Protein AF-A0A7Y2E0D4-F1 (afdb_monomer_lite)

Foldseek 3Di:
DVVVVVVVVVVVVVVVVVVVVVVPDDPPPPDPDPDDDPPDDDPPVCVVVVVVVVVVVVVVVPPDDPPDDVVVVVVVVVVVVVVVVVVVVVVVPPQPFDAPPNNPDTGGDDDDDDPPPPDDWPDWDADPVVRDIDTD

Sequence (136 aa):
MNTLKLGLAFTCLSVFVAILALNLRDNTNDSPLPSDTILRQKDVANEENARADKYAYFEKMHNAAPDVDWRAIDHQTRNKKYFEKLARQNLRSSSAVDSFANGYLIGSWKEKGSRNQSGRIVYADIDTVTNELYCA

Radius of gyration: 33.44 Å; chains: 1; bounding box: 53×51×104 Å

Secondary structure (DSSP, 8-state):
-HHHHHHHHHHHHHHHHHHHHHHT------PPPPPP-------GGGHHHHHHHHHHHHHHH----TT--HHHHHHHHHHHHHHHHHHHHHHH----EEEEGGGTEEEE----S-SS--S----EEEETTTTEEEE-

Structure (mmCIF, N/CA/C/O backbone):
data_AF-A0A7Y2E0D4-F1
#
_entry.id   AF-A0A7Y2E0D4-F1
#
loop_
_atom_site.group_PDB
_atom_site.id
_atom_site.type_symbol
_atom_site.label_atom_id
_atom_site.label_alt_id
_atom_site.label_comp_id
_atom_site.label_asym_id
_atom_site.label_entity_id
_atom_site.label_seq_id
_atom_site.pdbx_PDB_ins_code
_atom_site.Cartn_x
_atom_site.Cartn_y
_atom_site.Cartn_z
_atom_s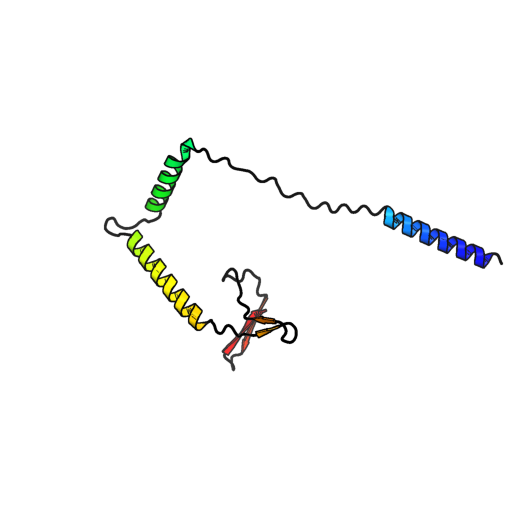ite.occupancy
_atom_site.B_iso_or_equiv
_atom_site.auth_seq_id
_atom_site.auth_comp_id
_atom_site.auth_asym_id
_atom_site.auth_atom_id
_atom_site.pdbx_PDB_model_num
ATOM 1 N N . MET A 1 1 ? -4.888 24.127 75.824 1.00 59.41 1 MET A N 1
ATOM 2 C CA . MET A 1 1 ? -4.890 25.031 74.647 1.00 59.41 1 MET A CA 1
ATOM 3 C C . MET A 1 1 ? -3.609 24.966 73.793 1.00 59.41 1 MET A C 1
ATOM 5 O O . MET A 1 1 ? -3.592 25.555 72.720 1.00 59.41 1 MET A O 1
ATOM 9 N N . ASN A 1 2 ? -2.565 24.227 74.207 1.00 66.94 2 ASN A N 1
ATOM 10 C CA . ASN A 1 2 ? -1.270 24.191 73.501 1.00 66.94 2 ASN A CA 1
ATOM 11 C C . ASN A 1 2 ? -1.143 23.039 72.488 1.00 66.94 2 ASN A C 1
ATOM 13 O O . ASN A 1 2 ? -0.466 23.190 71.478 1.00 66.94 2 ASN A O 1
ATOM 17 N N . THR A 1 3 ? -1.845 21.924 72.701 1.00 71.19 3 THR A N 1
ATOM 18 C CA . THR A 1 3 ? -1.813 20.745 71.815 1.00 71.19 3 THR A CA 1
ATOM 19 C C . THR A 1 3 ? -2.482 20.999 70.461 1.00 71.19 3 THR A C 1
ATOM 21 O O . THR A 1 3 ? -1.965 20.572 69.435 1.00 71.19 3 THR A O 1
ATOM 24 N N . LEU A 1 4 ? -3.577 21.770 70.436 1.00 73.81 4 LEU A N 1
ATOM 25 C CA . LEU A 1 4 ? -4.277 22.150 69.201 1.00 73.81 4 LEU A CA 1
ATOM 26 C C . LEU A 1 4 ? -3.435 23.099 68.328 1.00 73.81 4 LEU A C 1
ATOM 28 O O . LEU A 1 4 ? -3.357 22.921 67.117 1.00 73.81 4 LEU A O 1
ATOM 32 N N . LYS A 1 5 ? -2.758 24.078 68.947 1.00 74.69 5 LYS A N 1
ATOM 33 C CA . LYS A 1 5 ? -1.858 25.012 68.247 1.00 74.69 5 LYS A CA 1
ATOM 34 C C . LYS A 1 5 ? -0.625 24.303 67.686 1.00 74.69 5 LYS A C 1
ATOM 36 O O . LYS A 1 5 ? -0.185 24.627 66.590 1.00 74.69 5 LYS A O 1
ATOM 41 N N . LEU A 1 6 ? -0.104 23.318 68.419 1.00 77.94 6 LEU A N 1
ATOM 42 C CA . LEU A 1 6 ? 1.028 22.510 67.980 1.00 77.94 6 LEU A CA 1
ATOM 43 C C . LEU A 1 6 ? 0.651 21.619 66.786 1.00 77.94 6 LEU A C 1
ATOM 45 O O . LEU A 1 6 ? 1.380 21.588 65.801 1.00 77.94 6 LEU A O 1
ATOM 49 N N . GLY A 1 7 ? -0.520 20.973 66.826 1.00 79.06 7 GLY A N 1
ATOM 50 C CA . GLY A 1 7 ? -1.035 20.192 65.696 1.00 79.06 7 GLY A CA 1
ATOM 51 C C . GLY A 1 7 ? -1.244 21.032 64.432 1.00 79.06 7 GLY A C 1
ATOM 52 O O . GLY A 1 7 ? -0.865 20.608 63.345 1.00 79.06 7 GLY A O 1
ATOM 53 N N . LEU A 1 8 ? -1.765 22.254 64.580 1.00 83.94 8 LEU A N 1
ATOM 54 C CA . LEU A 1 8 ? -1.987 23.183 63.466 1.00 83.94 8 LEU A CA 1
ATOM 55 C C . LEU A 1 8 ? -0.669 23.712 62.866 1.00 83.94 8 LEU A C 1
ATOM 57 O O . LEU A 1 8 ? -0.570 23.919 61.661 1.00 83.94 8 LEU A O 1
ATOM 61 N N . ALA 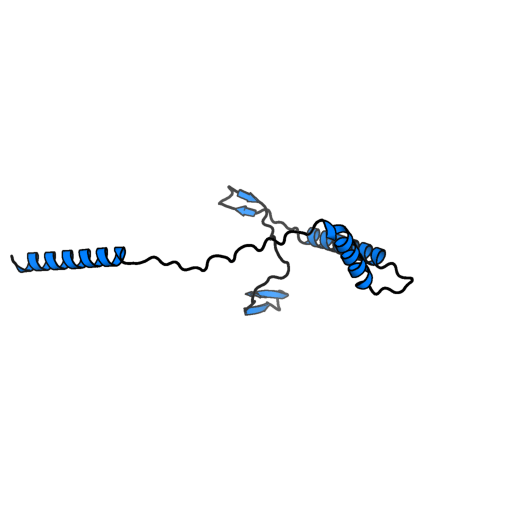A 1 9 ? 0.381 23.865 63.677 1.00 86.19 9 ALA A N 1
ATOM 62 C CA . ALA A 1 9 ? 1.713 24.202 63.177 1.00 86.19 9 ALA A CA 1
ATOM 63 C C . ALA A 1 9 ? 2.334 23.056 62.354 1.00 86.19 9 ALA A C 1
ATOM 65 O O . ALA A 1 9 ? 2.929 23.307 61.305 1.00 86.19 9 ALA A O 1
ATOM 66 N N . PHE A 1 10 ? 2.156 21.799 62.783 1.00 87.19 10 PHE A N 1
ATOM 67 C CA . PHE A 1 10 ? 2.637 20.630 62.038 1.00 87.19 10 PHE A CA 1
ATOM 68 C C . PHE A 1 10 ? 1.925 20.454 60.694 1.00 87.19 10 PHE A C 1
ATOM 70 O O . PHE A 1 10 ? 2.583 20.154 59.695 1.00 87.19 10 PHE A O 1
ATOM 77 N N . THR A 1 11 ? 0.609 20.690 60.630 1.00 86.94 11 THR A N 1
ATOM 78 C CA . THR A 1 11 ? -0.120 20.627 59.356 1.00 86.94 11 THR A CA 1
ATOM 79 C C . THR A 1 11 ? 0.356 21.716 58.396 1.00 86.94 11 THR A C 1
ATOM 81 O O . THR A 1 11 ? 0.671 21.401 57.249 1.00 86.94 11 THR A O 1
ATOM 84 N N . CYS A 1 12 ? 0.532 22.958 58.861 1.00 90.25 12 CYS A N 1
ATOM 85 C CA . CYS A 1 12 ? 1.076 24.041 58.036 1.00 90.25 12 CYS A CA 1
ATOM 86 C C . CYS A 1 12 ? 2.489 23.740 57.512 1.00 90.25 12 CYS A C 1
ATOM 88 O O . CYS A 1 12 ? 2.763 23.973 56.335 1.00 90.25 12 CYS A O 1
ATOM 90 N N . LEU A 1 13 ? 3.369 23.178 58.348 1.00 91.62 13 LEU A N 1
ATOM 91 C CA . LEU A 1 13 ? 4.720 22.799 57.931 1.00 91.62 13 LEU A CA 1
ATOM 92 C C . LEU A 1 13 ? 4.694 21.690 56.869 1.00 91.62 13 LEU A C 1
ATOM 94 O O . LEU A 1 13 ? 5.407 21.780 55.874 1.00 91.62 13 LEU A O 1
ATOM 98 N N . SER A 1 14 ? 3.837 20.677 57.038 1.00 88.56 14 SER A N 1
ATOM 99 C CA . SER A 1 14 ? 3.708 19.582 56.067 1.00 88.56 14 SER A CA 1
ATOM 100 C C . SER A 1 14 ? 3.203 20.060 54.700 1.00 88.56 14 SER A C 1
ATOM 102 O O . SER A 1 14 ? 3.727 19.644 53.668 1.00 88.56 14 SER A O 1
ATOM 104 N N . VAL A 1 15 ? 2.247 20.995 54.687 1.00 93.00 15 VAL A N 1
ATOM 105 C CA . VAL A 1 15 ? 1.719 21.602 53.458 1.00 93.00 15 VAL A CA 1
ATOM 106 C C . VAL A 1 15 ? 2.785 22.463 52.788 1.00 93.00 15 VAL A C 1
ATOM 108 O O . VAL A 1 15 ? 2.964 22.379 51.576 1.00 93.00 15 VAL A O 1
ATOM 111 N N . PHE A 1 16 ? 3.542 23.242 53.564 1.00 93.25 16 PHE A N 1
ATOM 112 C CA . PHE A 1 16 ? 4.632 24.058 53.033 1.00 93.25 16 PHE A CA 1
ATOM 113 C C . PHE A 1 16 ? 5.722 23.202 52.373 1.00 93.25 16 PHE A C 1
ATOM 115 O O . PHE A 1 16 ? 6.141 23.497 51.256 1.00 93.25 16 PHE A O 1
ATOM 122 N N . VAL A 1 17 ? 6.125 22.099 53.013 1.00 92.69 17 VAL A N 1
ATOM 123 C CA . VAL A 1 17 ? 7.097 21.146 52.449 1.00 92.69 17 VAL A CA 1
ATOM 124 C C . VAL A 1 17 ? 6.558 20.487 51.176 1.00 92.69 17 VAL A C 1
ATOM 126 O O . VAL A 1 17 ? 7.295 20.372 50.198 1.00 92.69 17 VAL A O 1
ATOM 129 N N . ALA A 1 18 ? 5.277 20.105 51.147 1.00 88.50 18 ALA A N 1
ATOM 130 C CA . ALA A 1 18 ? 4.653 19.531 49.956 1.00 88.50 18 ALA A CA 1
ATOM 131 C C . ALA A 1 18 ? 4.633 20.524 48.781 1.00 88.50 18 ALA A C 1
ATOM 133 O O . ALA A 1 18 ? 4.975 20.156 47.661 1.00 88.50 18 ALA A O 1
ATOM 134 N N . ILE A 1 19 ? 4.304 21.795 49.034 1.00 89.38 19 ILE A N 1
ATOM 135 C CA . ILE A 1 19 ? 4.349 22.852 48.015 1.00 89.38 19 ILE A CA 1
ATOM 136 C C . ILE A 1 19 ? 5.783 23.046 47.515 1.00 89.38 19 ILE A C 1
ATOM 138 O O . ILE A 1 19 ? 5.998 23.125 46.307 1.00 89.38 19 ILE A O 1
ATOM 142 N N . LEU A 1 20 ? 6.775 23.073 48.409 1.00 88.94 20 LEU A N 1
ATOM 143 C CA . LEU A 1 20 ? 8.180 23.203 48.020 1.00 88.94 20 LEU A CA 1
ATOM 144 C C . LEU A 1 20 ? 8.621 22.038 47.118 1.00 88.94 20 LEU A C 1
ATOM 146 O O . LEU A 1 20 ? 9.231 22.261 46.077 1.00 88.94 20 LEU A O 1
ATOM 150 N N . ALA A 1 21 ? 8.248 20.806 47.474 1.00 85.19 21 ALA A N 1
ATOM 151 C CA . ALA A 1 21 ? 8.567 19.605 46.705 1.00 85.19 21 ALA A CA 1
ATOM 152 C C . ALA A 1 21 ? 7.906 19.591 45.316 1.00 85.19 21 ALA A C 1
ATOM 154 O O . ALA A 1 21 ? 8.512 19.127 44.353 1.00 85.19 21 ALA A O 1
ATOM 155 N N . LEU A 1 22 ? 6.686 20.125 45.192 1.00 81.69 22 LEU A N 1
ATOM 156 C CA . LEU A 1 22 ? 6.006 20.259 43.901 1.00 81.69 22 LEU A CA 1
ATOM 157 C C . LEU A 1 22 ? 6.670 21.308 42.997 1.00 81.69 22 LEU A C 1
ATOM 159 O O . LEU A 1 22 ? 6.711 21.109 41.788 1.00 81.69 22 LEU A O 1
ATOM 163 N N . ASN A 1 23 ? 7.212 22.389 43.569 1.00 81.38 23 ASN A N 1
ATOM 164 C CA . ASN A 1 23 ? 7.915 23.434 42.812 1.00 81.38 23 ASN A CA 1
ATOM 165 C C . ASN A 1 23 ? 9.350 23.037 42.427 1.00 81.38 23 ASN A C 1
ATOM 167 O O . ASN A 1 23 ? 9.866 23.527 41.430 1.00 81.38 23 ASN A O 1
ATOM 171 N N . LEU A 1 24 ? 9.987 22.150 43.197 1.00 78.62 24 LEU A N 1
ATOM 172 C CA . LEU A 1 24 ? 11.328 21.617 42.916 1.00 78.62 24 LEU A CA 1
ATOM 173 C C . LEU A 1 24 ? 11.318 20.431 41.939 1.00 78.62 24 LEU A C 1
ATOM 175 O O . LEU A 1 24 ? 12.371 19.873 41.634 1.00 78.62 24 LEU A O 1
ATOM 179 N N . ARG A 1 25 ? 10.141 20.003 41.468 1.00 76.00 25 ARG A N 1
ATOM 180 C CA . ARG A 1 25 ? 10.029 18.916 40.500 1.00 76.00 25 ARG A CA 1
ATOM 181 C C . ARG A 1 25 ? 10.401 19.428 39.112 1.00 76.00 25 ARG A C 1
ATOM 183 O O . ARG A 1 25 ? 9.547 19.918 38.377 1.00 76.00 25 ARG A O 1
ATOM 190 N N . ASP A 1 26 ? 11.672 19.274 38.761 1.00 69.62 26 ASP A N 1
ATOM 191 C CA . ASP A 1 26 ? 12.148 19.513 37.402 1.00 69.62 26 ASP A CA 1
ATOM 192 C C . ASP A 1 26 ? 11.404 18.602 36.412 1.00 69.62 26 ASP A C 1
ATOM 194 O O . ASP A 1 26 ? 11.360 17.377 36.551 1.00 69.62 26 ASP A O 1
ATOM 198 N N . ASN A 1 27 ? 10.780 19.223 35.411 1.00 63.78 27 ASN A N 1
ATOM 199 C CA . ASN A 1 27 ? 10.133 18.560 34.279 1.00 63.78 27 ASN A CA 1
ATOM 200 C C . ASN A 1 27 ? 11.152 18.426 33.139 1.00 63.78 27 ASN A C 1
ATOM 202 O O . ASN A 1 27 ? 10.992 19.022 32.073 1.00 63.78 27 ASN A O 1
ATOM 206 N N . THR A 1 28 ? 12.221 17.660 33.345 1.00 61.19 28 THR A N 1
ATOM 207 C CA . THR A 1 28 ? 13.138 17.322 32.250 1.00 61.19 28 THR A CA 1
ATOM 208 C C . THR A 1 28 ? 12.521 16.204 31.411 1.00 61.19 28 THR A C 1
ATOM 210 O O . THR A 1 28 ? 12.841 15.023 31.536 1.00 61.19 28 THR A O 1
ATOM 213 N N . ASN A 1 29 ? 11.578 16.571 30.538 1.00 64.75 29 ASN A N 1
ATOM 214 C CA . ASN A 1 29 ? 11.213 15.735 29.394 1.00 64.75 29 ASN A CA 1
ATOM 215 C C . ASN A 1 29 ? 12.373 15.772 28.384 1.00 64.75 29 ASN A C 1
ATOM 217 O O . ASN A 1 29 ? 12.272 16.400 27.332 1.00 64.75 29 ASN A O 1
ATOM 221 N N . ASP A 1 30 ? 13.474 15.094 28.710 1.00 67.56 30 ASP A N 1
ATOM 222 C CA . ASP A 1 30 ? 14.641 14.922 27.837 1.00 67.56 30 ASP A CA 1
ATOM 223 C C . ASP A 1 30 ? 14.343 13.867 26.762 1.00 67.56 30 ASP A C 1
ATOM 225 O O . ASP A 1 30 ? 14.956 12.801 26.689 1.00 67.56 30 ASP A O 1
ATOM 229 N N . SER A 1 31 ? 13.350 14.143 25.916 1.00 73.75 31 SER A N 1
ATOM 230 C CA . SER A 1 31 ? 13.242 13.428 24.647 1.00 73.75 31 SER A CA 1
ATOM 231 C C . SER A 1 31 ? 14.345 13.948 23.723 1.00 73.75 31 SER A C 1
ATOM 233 O O . SER A 1 31 ? 14.467 15.166 23.571 1.00 73.75 31 SER A O 1
ATOM 235 N N . PRO A 1 32 ? 15.159 13.073 23.102 1.00 77.31 32 PRO A N 1
ATOM 236 C CA . PRO A 1 32 ? 16.193 13.523 22.185 1.00 77.31 32 PRO A CA 1
ATOM 237 C C . PRO A 1 32 ? 15.547 14.316 21.049 1.00 77.31 32 PRO A C 1
ATOM 239 O O . PRO A 1 32 ? 14.545 13.889 20.467 1.00 77.31 32 PRO A O 1
ATOM 242 N N . LEU A 1 33 ? 16.125 15.477 20.743 1.00 77.94 33 LEU A N 1
ATOM 243 C CA . LEU A 1 33 ? 15.709 16.262 19.589 1.00 77.94 33 LEU A CA 1
ATOM 244 C C . LEU A 1 33 ? 15.843 15.394 18.326 1.00 77.94 33 LEU A C 1
ATOM 246 O O . LEU A 1 33 ? 16.815 14.639 18.202 1.00 77.94 33 LEU A O 1
ATOM 250 N N . PRO A 1 34 ? 14.876 15.464 17.395 1.00 80.19 34 PRO A N 1
ATOM 251 C CA . PRO A 1 34 ? 15.011 14.783 16.118 1.00 80.19 34 PRO A CA 1
ATOM 252 C C . PRO A 1 34 ? 16.301 15.244 15.435 1.00 80.19 34 PRO A C 1
ATOM 254 O O . PRO A 1 34 ? 16.654 16.420 15.486 1.00 80.19 34 PRO A O 1
ATOM 257 N N . SER A 1 35 ? 17.009 14.301 14.813 1.00 83.19 35 SER A N 1
ATOM 258 C CA . SER A 1 35 ? 18.229 14.607 14.064 1.00 83.19 35 SER A CA 1
ATOM 259 C C . SER A 1 35 ? 17.932 15.604 12.942 1.00 83.19 35 SER A C 1
ATOM 261 O O . SER A 1 35 ? 16.878 15.519 12.303 1.00 83.19 35 SER A O 1
ATOM 263 N N . ASP A 1 36 ? 18.865 16.522 12.689 1.00 84.94 36 ASP A N 1
ATOM 264 C CA . ASP A 1 36 ? 18.714 17.521 11.635 1.00 84.94 36 ASP A CA 1
ATOM 265 C C . ASP A 1 36 ? 18.501 16.868 10.265 1.00 84.94 36 ASP A C 1
ATOM 267 O O . ASP A 1 36 ? 19.089 15.838 9.915 1.00 84.94 36 ASP A O 1
ATOM 271 N N . THR A 1 37 ? 17.643 17.491 9.456 1.00 81.25 37 THR A N 1
ATOM 272 C CA . THR A 1 37 ? 17.376 17.009 8.100 1.00 81.25 37 THR A CA 1
ATOM 273 C C . THR A 1 37 ? 18.584 17.286 7.213 1.00 81.25 37 THR A C 1
ATOM 275 O O . THR A 1 37 ? 18.883 18.433 6.885 1.00 81.25 37 THR A O 1
ATOM 278 N N . ILE A 1 38 ? 19.251 16.223 6.762 1.00 82.56 38 ILE A N 1
ATOM 279 C CA . ILE A 1 38 ? 20.322 16.322 5.769 1.00 82.56 38 ILE A CA 1
ATOM 280 C C . ILE A 1 38 ? 19.696 16.678 4.414 1.00 82.56 38 ILE A C 1
ATOM 282 O O . ILE A 1 38 ? 19.182 15.814 3.697 1.00 82.56 38 ILE A O 1
ATOM 286 N N . LEU A 1 39 ? 19.750 17.956 4.043 1.00 77.44 39 LEU A N 1
ATOM 287 C CA . LEU A 1 39 ? 19.396 18.411 2.702 1.00 77.44 39 LEU A CA 1
ATOM 288 C C . LEU A 1 39 ? 20.522 18.023 1.737 1.00 77.44 39 LEU A C 1
ATOM 290 O O . LEU A 1 39 ? 21.537 18.708 1.640 1.00 77.44 39 LEU A O 1
ATOM 294 N N . ARG A 1 40 ? 20.358 16.916 1.001 1.00 73.25 40 ARG A N 1
ATOM 295 C CA . ARG A 1 40 ? 21.226 16.651 -0.155 1.00 73.25 40 ARG A CA 1
ATOM 296 C C . ARG A 1 40 ? 20.904 17.667 -1.243 1.00 73.25 40 ARG A C 1
ATOM 298 O O . ARG A 1 40 ? 19.872 17.560 -1.907 1.00 73.25 40 ARG A O 1
ATOM 305 N N . GLN A 1 41 ? 21.790 18.635 -1.430 1.00 66.94 41 GLN A N 1
ATOM 306 C CA . GLN A 1 41 ? 21.727 19.541 -2.565 1.00 66.94 41 GLN A CA 1
ATOM 307 C C . GLN A 1 41 ? 21.978 18.718 -3.834 1.00 66.94 41 GLN A C 1
ATOM 309 O O . GLN A 1 41 ? 22.982 18.018 -3.944 1.00 66.94 41 GLN A O 1
ATOM 314 N N . LYS A 1 42 ? 21.004 18.697 -4.748 1.00 59.97 42 LYS A N 1
ATOM 315 C CA . LYS A 1 42 ? 21.155 18.007 -6.031 1.00 59.97 42 LYS A CA 1
ATOM 316 C C . LYS A 1 42 ? 22.133 18.798 -6.893 1.00 59.97 42 LYS A C 1
ATOM 318 O O . LYS A 1 42 ? 21.848 19.945 -7.231 1.00 59.97 42 LYS A O 1
ATOM 323 N N . ASP A 1 43 ? 23.242 18.173 -7.270 1.00 66.06 43 ASP A N 1
ATOM 324 C CA . ASP A 1 43 ? 24.179 18.727 -8.245 1.00 66.06 43 ASP A CA 1
ATOM 325 C C . ASP A 1 43 ? 23.505 18.797 -9.620 1.00 66.06 43 ASP A C 1
ATOM 327 O O . ASP A 1 43 ? 23.435 17.812 -10.356 1.00 66.06 43 ASP A O 1
ATOM 331 N N . VAL A 1 44 ? 22.985 19.978 -9.962 1.00 61.34 44 VAL A N 1
ATOM 332 C CA . VAL A 1 44 ? 22.194 20.221 -11.182 1.00 61.34 44 VAL A CA 1
ATOM 333 C C . VAL A 1 44 ? 22.995 19.898 -12.455 1.00 61.34 44 VAL A C 1
ATOM 335 O O . VAL A 1 44 ? 22.437 19.430 -13.442 1.00 61.34 44 VAL A O 1
ATOM 338 N N . ALA A 1 45 ? 24.323 20.062 -12.407 1.00 60.12 45 ALA A N 1
ATOM 339 C CA . ALA A 1 45 ? 25.242 19.745 -13.503 1.00 60.12 45 ALA A CA 1
ATOM 340 C C . ALA A 1 45 ? 25.346 18.237 -13.823 1.00 60.12 45 ALA A C 1
ATOM 342 O O . ALA A 1 45 ? 25.726 17.876 -14.931 1.00 60.12 45 ALA A O 1
ATOM 343 N N . ASN A 1 46 ? 24.988 17.358 -12.880 1.00 60.22 46 ASN A N 1
ATOM 344 C CA . ASN A 1 46 ? 25.023 15.900 -13.042 1.00 60.22 46 ASN A CA 1
ATOM 345 C C . ASN A 1 46 ? 23.627 15.283 -13.244 1.00 60.22 46 ASN A C 1
ATOM 347 O O . ASN A 1 46 ? 23.497 14.060 -13.283 1.00 60.22 46 ASN A O 1
ATOM 351 N N . GLU A 1 47 ? 22.567 16.089 -13.372 1.00 61.88 47 GLU A N 1
ATOM 352 C CA . GLU A 1 47 ? 21.198 15.571 -13.484 1.00 61.88 47 GLU A CA 1
ATOM 353 C C . GLU A 1 47 ? 20.939 14.778 -14.764 1.00 61.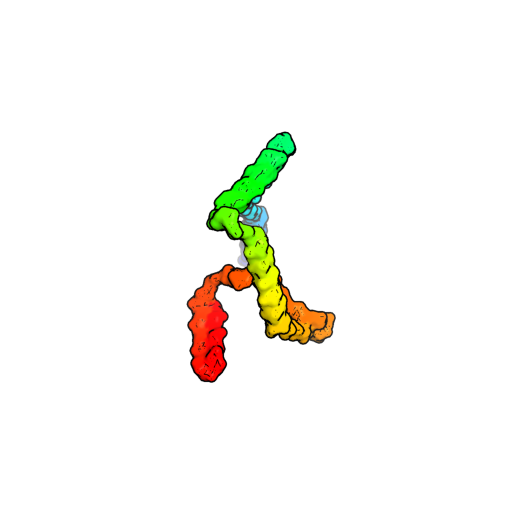88 47 GLU A C 1
ATOM 355 O O . GLU A 1 47 ? 20.210 13.784 -14.726 1.00 61.88 47 GLU A O 1
ATOM 360 N N . GLU A 1 48 ? 21.501 15.211 -15.891 1.00 63.62 48 GLU A N 1
ATOM 361 C CA . GLU A 1 48 ? 21.303 14.528 -17.170 1.00 63.62 48 GLU A CA 1
ATOM 362 C C . GLU A 1 48 ? 21.967 13.145 -17.154 1.00 63.62 48 GLU A C 1
ATOM 364 O O . GLU A 1 48 ? 21.308 12.143 -17.445 1.00 63.62 48 GLU A O 1
ATOM 369 N N . ASN A 1 49 ? 23.206 13.075 -16.657 1.00 71.94 49 ASN A N 1
ATOM 370 C CA . ASN A 1 49 ? 23.933 11.823 -16.440 1.00 71.94 49 ASN A CA 1
ATOM 371 C C . ASN A 1 49 ? 23.200 10.917 -15.439 1.00 71.94 49 ASN A C 1
ATOM 373 O O . ASN A 1 49 ? 22.962 9.748 -15.723 1.00 71.94 49 ASN A O 1
ATOM 377 N N . ALA A 1 50 ? 22.714 11.464 -14.320 1.00 75.44 50 ALA A N 1
ATOM 378 C CA . ALA A 1 50 ? 21.977 10.693 -13.318 1.00 75.44 50 ALA A CA 1
ATOM 379 C C . ALA A 1 50 ? 20.648 10.123 -13.849 1.00 75.44 50 ALA A C 1
ATOM 381 O O . ALA A 1 50 ? 20.228 9.033 -13.449 1.00 75.44 50 ALA A O 1
ATOM 382 N N . ARG A 1 51 ? 19.956 10.840 -14.746 1.00 78.44 51 ARG A N 1
ATOM 383 C CA . ARG A 1 51 ? 18.759 10.313 -15.421 1.00 78.44 51 ARG A CA 1
ATOM 384 C C . ARG A 1 51 ? 19.134 9.199 -16.387 1.00 78.44 51 ARG A C 1
ATOM 386 O O . ARG A 1 51 ? 18.491 8.152 -16.345 1.00 78.44 51 ARG A O 1
ATOM 393 N N . ALA A 1 52 ? 20.154 9.405 -17.217 1.00 84.44 52 ALA A N 1
ATOM 394 C CA . ALA A 1 52 ? 20.633 8.403 -18.163 1.00 84.44 52 ALA A CA 1
ATOM 395 C C . ALA A 1 52 ? 21.076 7.114 -17.449 1.00 84.44 52 ALA A C 1
ATOM 397 O O . ALA A 1 52 ? 20.622 6.031 -17.814 1.00 84.44 52 ALA A O 1
ATOM 398 N N . ASP A 1 53 ? 21.846 7.233 -16.366 1.00 85.25 53 ASP A N 1
ATOM 399 C CA . ASP A 1 53 ? 22.301 6.108 -15.544 1.00 85.25 53 ASP A CA 1
ATOM 400 C C . ASP A 1 53 ? 21.130 5.341 -14.929 1.00 85.25 53 ASP A C 1
ATOM 402 O O . ASP A 1 53 ? 21.103 4.108 -14.933 1.00 85.25 53 ASP A O 1
ATOM 406 N N . LYS A 1 54 ? 20.112 6.062 -14.446 1.00 84.25 54 LYS A N 1
ATOM 407 C CA . LYS A 1 54 ? 18.887 5.456 -13.917 1.00 84.25 54 LYS A CA 1
ATOM 408 C C . LYS A 1 54 ? 18.139 4.666 -14.993 1.00 84.25 54 LYS A C 1
ATOM 410 O O . LYS A 1 54 ? 17.692 3.553 -14.723 1.00 84.25 54 LYS A O 1
ATOM 415 N N . TYR A 1 55 ? 17.994 5.217 -16.198 1.00 85.25 55 TYR A N 1
ATOM 416 C CA . TYR A 1 55 ? 17.355 4.505 -17.307 1.00 85.25 55 TYR A CA 1
ATOM 417 C C . TYR A 1 55 ? 18.174 3.285 -17.737 1.00 85.25 55 TYR A C 1
ATOM 419 O O . TYR A 1 55 ? 17.612 2.202 -17.859 1.00 85.25 55 TYR A O 1
ATOM 427 N N . ALA A 1 56 ? 19.496 3.415 -17.865 1.00 86.44 56 ALA A N 1
ATOM 428 C CA . ALA A 1 56 ? 20.384 2.302 -18.194 1.00 86.44 56 ALA A CA 1
ATOM 429 C C . ALA A 1 56 ? 20.342 1.185 -17.137 1.00 86.44 56 ALA A C 1
ATOM 431 O O . ALA A 1 56 ? 20.372 0.002 -17.476 1.00 86.44 56 ALA A O 1
ATOM 432 N N . TYR A 1 57 ? 20.235 1.544 -15.856 1.00 86.75 57 TYR A N 1
ATOM 433 C CA . TYR A 1 57 ? 20.019 0.589 -14.774 1.00 86.75 57 TYR A CA 1
ATOM 434 C C . TYR A 1 57 ? 18.682 -0.145 -14.918 1.00 86.75 57 TYR A C 1
ATOM 436 O O . TYR A 1 57 ? 18.645 -1.368 -14.787 1.00 86.75 57 TYR A O 1
ATOM 444 N N . PHE A 1 58 ? 17.595 0.569 -15.232 1.00 84.19 58 PHE A N 1
ATOM 445 C CA . PHE A 1 58 ? 16.299 -0.068 -15.465 1.00 84.19 58 PHE A CA 1
ATOM 446 C C . PHE A 1 58 ? 16.319 -1.015 -16.662 1.00 84.19 58 PHE A C 1
ATOM 448 O O . PHE A 1 58 ? 15.766 -2.106 -16.549 1.00 84.19 58 PHE A O 1
ATOM 455 N N . GLU A 1 59 ? 16.998 -0.666 -17.756 1.00 85.88 59 GLU A N 1
ATOM 456 C CA . GLU A 1 59 ? 17.178 -1.594 -18.879 1.00 85.88 59 GLU A CA 1
ATOM 457 C C . GLU A 1 59 ? 17.926 -2.856 -18.456 1.00 85.88 59 GLU A C 1
ATOM 459 O O . GLU A 1 59 ? 17.475 -3.962 -18.734 1.00 85.88 59 GLU A O 1
ATOM 464 N N . LYS A 1 60 ? 19.031 -2.708 -17.716 1.00 84.12 60 LYS A N 1
ATOM 465 C CA . LYS A 1 60 ? 19.832 -3.847 -17.239 1.00 84.12 60 LYS A CA 1
ATOM 466 C C . LYS A 1 60 ? 19.107 -4.717 -16.214 1.00 84.12 60 LYS A C 1
ATOM 468 O O . LYS A 1 60 ? 19.388 -5.907 -16.128 1.00 84.12 60 LYS A O 1
ATOM 473 N N . MET A 1 61 ? 18.198 -4.151 -15.419 1.00 85.25 61 MET A N 1
ATOM 474 C CA . MET A 1 61 ? 17.381 -4.932 -14.483 1.00 85.25 61 MET A CA 1
ATOM 475 C C . MET A 1 61 ? 16.491 -5.945 -15.205 1.00 85.25 61 MET A C 1
ATOM 477 O O . MET A 1 61 ? 16.205 -7.012 -14.661 1.00 85.25 61 MET A O 1
ATOM 481 N N . HIS A 1 62 ? 16.033 -5.609 -16.409 1.00 81.38 62 HIS A N 1
ATOM 482 C CA . HIS A 1 62 ? 15.112 -6.433 -17.173 1.00 81.38 62 HIS A CA 1
ATOM 483 C C . HIS A 1 62 ? 15.925 -7.301 -18.137 1.00 81.38 62 HIS A C 1
ATOM 485 O O . HIS A 1 62 ? 16.095 -6.976 -19.307 1.00 81.38 62 HIS A O 1
ATOM 491 N N . ASN A 1 63 ? 16.440 -8.424 -17.624 1.00 74.81 63 ASN A N 1
ATOM 492 C CA . ASN A 1 63 ? 17.147 -9.448 -18.406 1.00 74.81 63 ASN A CA 1
ATOM 493 C C . ASN A 1 63 ? 16.174 -10.236 -19.302 1.00 74.81 63 ASN A C 1
ATOM 495 O O . ASN A 1 63 ? 15.915 -11.419 -19.078 1.00 74.81 63 ASN A O 1
ATOM 499 N N . ALA A 1 64 ? 15.588 -9.563 -20.286 1.00 83.44 64 ALA A N 1
ATOM 500 C CA . ALA A 1 64 ? 14.765 -10.184 -21.312 1.00 83.44 64 ALA A CA 1
ATOM 501 C C . ALA A 1 64 ? 15.636 -10.724 -22.454 1.00 83.44 64 ALA A C 1
ATOM 503 O O . ALA A 1 64 ? 16.740 -10.232 -22.697 1.00 83.44 64 ALA A O 1
ATOM 504 N N . ALA A 1 65 ? 15.147 -11.752 -23.150 1.00 87.62 65 ALA A N 1
ATOM 505 C CA . ALA A 1 65 ? 15.804 -12.236 -24.359 1.00 87.62 65 ALA A CA 1
ATOM 506 C C . ALA A 1 65 ? 15.818 -11.131 -25.445 1.00 87.62 65 ALA A C 1
ATOM 508 O O . ALA A 1 65 ? 14.959 -10.246 -25.411 1.00 87.62 65 ALA A O 1
ATOM 509 N N . PRO A 1 66 ? 16.769 -11.150 -26.402 1.00 82.50 66 PRO A N 1
ATOM 510 C CA . PRO A 1 66 ? 16.932 -10.084 -27.402 1.00 82.50 66 PRO A CA 1
ATOM 511 C C . PRO A 1 66 ? 15.688 -9.788 -28.256 1.00 82.50 66 PRO A C 1
ATOM 513 O O . PRO A 1 66 ? 15.566 -8.703 -28.815 1.00 82.50 66 PRO A O 1
ATOM 516 N N . ASP A 1 67 ? 14.778 -10.750 -28.364 1.00 90.69 67 ASP A N 1
ATOM 517 C CA . ASP A 1 67 ? 13.529 -10.712 -29.122 1.00 90.69 67 ASP A CA 1
ATOM 518 C C . ASP A 1 67 ? 12.290 -10.423 -28.254 1.00 90.69 67 ASP A C 1
ATOM 520 O O . ASP A 1 67 ? 11.166 -10.392 -28.757 1.00 90.69 67 ASP A O 1
ATOM 524 N N . VAL A 1 68 ? 12.473 -10.190 -26.951 1.00 88.12 68 VAL A N 1
ATOM 525 C CA . VAL A 1 68 ? 11.382 -10.009 -25.990 1.00 88.12 68 VAL A CA 1
ATOM 526 C C . VAL A 1 68 ? 11.278 -8.547 -25.556 1.00 88.12 68 VAL A C 1
ATOM 528 O O . VAL A 1 68 ? 12.121 -8.026 -24.826 1.00 88.12 68 VAL A O 1
ATOM 531 N N . ASP A 1 69 ? 10.176 -7.892 -25.932 1.00 90.88 69 ASP A N 1
ATOM 532 C CA . ASP A 1 69 ? 9.839 -6.557 -25.431 1.00 90.88 69 ASP A CA 1
ATOM 533 C C . ASP A 1 69 ? 9.273 -6.633 -24.003 1.00 90.88 69 ASP A C 1
ATOM 535 O O . ASP A 1 69 ? 8.068 -6.781 -23.762 1.00 90.88 69 ASP A O 1
ATOM 539 N N . TRP A 1 70 ? 10.169 -6.505 -23.026 1.00 90.25 70 TRP A N 1
ATOM 540 C CA . TRP A 1 70 ? 9.809 -6.515 -21.612 1.00 90.25 70 TRP A CA 1
ATOM 541 C C . TRP A 1 70 ? 8.868 -5.368 -21.223 1.00 90.25 70 TRP A C 1
ATOM 543 O O . TRP A 1 70 ? 8.072 -5.529 -20.295 1.00 90.25 70 TRP A O 1
ATOM 553 N N . ARG A 1 71 ? 8.910 -4.225 -21.924 1.00 91.88 71 ARG A N 1
ATOM 554 C CA . ARG A 1 71 ? 8.065 -3.065 -21.602 1.00 91.88 71 ARG A CA 1
ATOM 555 C C . ARG A 1 71 ? 6.614 -3.346 -21.951 1.00 91.88 71 ARG A C 1
ATOM 557 O O . ARG A 1 71 ? 5.727 -3.008 -21.166 1.00 91.88 71 ARG A O 1
ATOM 564 N N . ALA A 1 72 ? 6.373 -3.990 -23.093 1.00 93.56 72 ALA A N 1
ATOM 565 C CA . ALA A 1 72 ? 5.037 -4.424 -23.491 1.00 93.56 72 ALA A CA 1
ATOM 566 C C . ALA A 1 72 ? 4.449 -5.417 -22.476 1.00 93.56 72 ALA A C 1
ATOM 568 O O . ALA A 1 72 ? 3.307 -5.251 -22.034 1.00 93.56 72 ALA A O 1
ATOM 569 N N . ILE A 1 73 ? 5.252 -6.393 -22.036 1.00 91.88 73 ILE A N 1
ATOM 570 C CA . ILE A 1 73 ? 4.853 -7.389 -21.030 1.00 91.88 73 ILE A CA 1
ATOM 571 C C . ILE A 1 73 ? 4.549 -6.728 -19.679 1.00 91.88 73 ILE A C 1
ATOM 573 O O . ILE A 1 73 ? 3.525 -7.031 -19.057 1.00 91.88 73 ILE A O 1
ATOM 577 N N . ASP A 1 74 ? 5.403 -5.814 -19.215 1.00 91.94 74 ASP A N 1
ATOM 578 C CA . ASP A 1 74 ? 5.196 -5.099 -17.955 1.00 91.94 74 ASP A CA 1
ATOM 579 C C . ASP A 1 74 ? 3.932 -4.228 -18.003 1.00 91.94 74 ASP A C 1
ATOM 581 O O . ASP A 1 74 ? 3.099 -4.276 -17.093 1.00 91.94 74 ASP A O 1
ATOM 585 N N . HIS A 1 75 ? 3.727 -3.490 -19.097 1.00 94.38 75 HIS A N 1
ATOM 586 C CA . HIS A 1 75 ? 2.526 -2.687 -19.304 1.00 94.38 75 HIS A CA 1
ATOM 587 C C . HIS A 1 75 ? 1.255 -3.549 -19.287 1.00 94.38 75 HIS A C 1
ATOM 589 O O . HIS A 1 75 ? 0.303 -3.246 -18.559 1.00 94.38 75 HIS A O 1
ATOM 595 N N . GLN A 1 76 ? 1.251 -4.669 -20.016 1.00 96.25 76 GLN A N 1
ATOM 596 C CA . GLN A 1 76 ? 0.135 -5.614 -20.016 1.00 96.25 76 GLN A CA 1
ATOM 597 C C . GLN A 1 76 ? -0.120 -6.184 -18.613 1.00 96.25 76 GLN A C 1
ATOM 599 O O . GLN A 1 76 ? -1.268 -6.255 -18.164 1.00 96.25 76 GLN A O 1
ATOM 604 N N . THR A 1 77 ? 0.942 -6.543 -17.891 1.00 94.00 77 THR A N 1
ATOM 605 C CA . THR A 1 77 ? 0.862 -7.092 -16.533 1.00 94.00 77 THR A CA 1
ATOM 606 C C . THR A 1 77 ? 0.287 -6.076 -15.550 1.00 94.00 77 THR A C 1
ATOM 608 O O . THR A 1 77 ? -0.597 -6.416 -14.755 1.00 94.00 77 THR A O 1
ATOM 611 N N . ARG A 1 78 ? 0.746 -4.820 -15.602 1.00 92.00 78 ARG A N 1
ATOM 612 C CA . ARG A 1 78 ? 0.227 -3.732 -14.763 1.00 92.00 78 ARG A CA 1
ATOM 613 C C . ARG A 1 78 ? -1.248 -3.475 -15.034 1.00 92.00 78 ARG A C 1
ATOM 615 O O . ARG A 1 78 ? -2.022 -3.406 -14.078 1.00 92.00 78 ARG A O 1
ATOM 622 N N . ASN A 1 79 ? -1.651 -3.426 -16.302 1.00 94.94 79 ASN A N 1
ATOM 623 C CA . ASN A 1 79 ? -3.050 -3.228 -16.678 1.00 94.94 79 ASN A CA 1
ATOM 624 C C . ASN A 1 79 ? -3.931 -4.384 -16.198 1.00 94.94 79 ASN A C 1
ATOM 626 O O . ASN A 1 79 ? -4.953 -4.149 -15.555 1.00 94.94 79 ASN A O 1
ATOM 630 N N . LYS A 1 80 ? -3.502 -5.634 -16.402 1.00 95.38 80 LYS A N 1
ATOM 631 C CA . LYS A 1 80 ? -4.214 -6.812 -15.890 1.00 95.38 80 LYS A CA 1
ATOM 632 C C . LYS A 1 80 ? -4.405 -6.735 -14.371 1.00 95.38 80 LYS A C 1
ATOM 634 O O . LYS A 1 80 ? -5.532 -6.824 -13.887 1.00 95.38 80 LYS A O 1
ATOM 639 N N . LYS A 1 81 ? -3.331 -6.485 -13.613 1.00 91.94 81 LYS 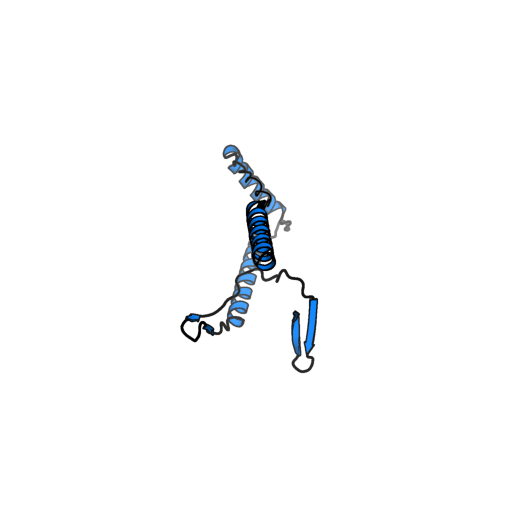A N 1
ATOM 640 C CA . LYS A 1 81 ? -3.392 -6.356 -12.144 1.00 91.94 81 LYS A CA 1
ATOM 641 C C . LYS A 1 81 ? -4.286 -5.199 -11.691 1.00 91.94 81 LYS A C 1
ATOM 643 O O . LYS A 1 81 ? -4.961 -5.318 -10.664 1.00 91.94 81 LYS A O 1
ATOM 648 N N . TYR A 1 82 ? -4.290 -4.089 -12.428 1.00 89.31 82 TYR A N 1
ATOM 649 C CA . TYR A 1 82 ? -5.165 -2.948 -12.171 1.00 89.31 82 TYR A CA 1
ATOM 650 C C . TYR A 1 82 ? -6.642 -3.332 -12.321 1.00 89.31 82 TYR A C 1
ATOM 652 O O . TYR A 1 82 ? -7.407 -3.151 -11.372 1.00 89.31 82 TYR A O 1
ATOM 660 N N . PHE A 1 83 ? -7.027 -3.944 -13.444 1.00 88.44 83 PHE A N 1
ATOM 661 C CA . PHE A 1 83 ? -8.409 -4.377 -13.675 1.00 88.44 83 PHE A CA 1
ATOM 662 C C . PHE A 1 83 ? -8.859 -5.457 -12.688 1.00 88.44 83 PHE A C 1
ATOM 664 O O . PHE A 1 83 ? -9.950 -5.364 -12.131 1.00 88.44 83 PHE A O 1
ATOM 671 N N . GLU A 1 84 ? -8.000 -6.424 -12.363 1.00 86.94 84 GLU A N 1
ATOM 672 C CA . GLU A 1 84 ? -8.289 -7.402 -11.310 1.00 86.94 84 GLU A CA 1
ATOM 673 C C . GLU A 1 84 ? -8.502 -6.737 -9.940 1.00 86.94 84 GLU A C 1
ATOM 675 O O . GLU A 1 84 ? -9.346 -7.157 -9.147 1.00 86.94 84 GLU A O 1
ATOM 680 N N . LYS A 1 85 ? -7.724 -5.694 -9.614 1.00 80.38 85 LYS A N 1
ATOM 681 C CA . LYS A 1 85 ? -7.895 -4.938 -8.367 1.00 80.38 85 LYS A CA 1
ATOM 682 C C . LYS A 1 85 ? -9.213 -4.168 -8.364 1.00 80.38 85 LYS A C 1
ATOM 684 O O . LYS A 1 85 ? -9.863 -4.182 -7.322 1.00 80.38 85 LYS A O 1
ATOM 689 N N . LEU A 1 86 ? -9.595 -3.540 -9.475 1.00 77.69 86 LEU A N 1
ATOM 690 C CA . LEU A 1 86 ? -10.886 -2.864 -9.619 1.00 77.69 86 LEU A CA 1
ATOM 691 C C . LEU A 1 86 ? -12.050 -3.842 -9.445 1.00 77.69 86 LEU A C 1
ATOM 693 O O . LEU A 1 86 ? -12.929 -3.596 -8.624 1.00 77.69 86 LEU A O 1
ATOM 697 N N . ALA A 1 87 ? -12.008 -4.990 -10.126 1.00 76.19 87 ALA A N 1
ATOM 698 C CA . ALA A 1 87 ? -13.031 -6.026 -10.004 1.00 76.19 87 ALA A CA 1
ATOM 699 C C . ALA A 1 87 ? -13.179 -6.509 -8.549 1.00 76.19 87 ALA A C 1
ATOM 701 O O . ALA A 1 87 ? -14.284 -6.564 -8.014 1.00 76.19 87 ALA A O 1
ATOM 702 N N . ARG A 1 88 ? -12.060 -6.759 -7.851 1.00 71.00 88 ARG A N 1
ATOM 703 C CA . ARG A 1 88 ? -12.068 -7.120 -6.420 1.00 71.00 88 ARG A CA 1
ATOM 704 C C . ARG A 1 88 ? -12.533 -5.989 -5.499 1.00 71.00 88 ARG A C 1
ATOM 706 O O . ARG A 1 88 ? -13.043 -6.271 -4.421 1.00 71.00 88 ARG A O 1
ATOM 713 N N . GLN A 1 89 ? -12.314 -4.725 -5.861 1.00 63.34 89 GLN A N 1
ATOM 714 C CA . GLN A 1 89 ? -12.797 -3.584 -5.079 1.00 63.34 89 GLN A CA 1
ATOM 715 C C . GLN A 1 89 ? -14.309 -3.418 -5.208 1.00 63.34 89 GLN A C 1
ATOM 717 O O . GLN A 1 89 ? -14.946 -3.201 -4.185 1.00 63.34 89 GLN A O 1
ATOM 722 N N . ASN A 1 90 ? -14.872 -3.608 -6.403 1.00 56.03 90 ASN A N 1
ATOM 723 C CA . ASN A 1 90 ? -16.322 -3.584 -6.618 1.00 56.03 90 ASN A CA 1
ATOM 724 C C . ASN A 1 90 ? -17.038 -4.740 -5.895 1.00 56.03 90 ASN A C 1
ATOM 726 O O . ASN A 1 90 ? -18.159 -4.576 -5.436 1.00 56.03 90 ASN A O 1
ATOM 730 N N . LEU A 1 91 ? -16.371 -5.889 -5.725 1.00 54.44 91 LEU A N 1
ATOM 731 C CA . LEU A 1 91 ? -16.887 -7.010 -4.925 1.00 54.44 91 LEU A CA 1
ATOM 732 C C . LEU A 1 91 ? -16.786 -6.780 -3.405 1.00 54.44 91 LEU A C 1
ATOM 734 O O . LEU A 1 91 ? -17.519 -7.396 -2.643 1.00 54.44 91 LEU A O 1
ATOM 738 N N . ARG A 1 92 ? -15.868 -5.915 -2.950 1.00 52.34 92 ARG A N 1
ATOM 739 C CA . ARG A 1 92 ? -15.658 -5.592 -1.524 1.00 52.34 92 ARG A CA 1
ATOM 740 C C . ARG A 1 92 ? -16.308 -4.280 -1.094 1.00 52.34 92 ARG A C 1
ATOM 742 O O . ARG A 1 92 ? -16.311 -3.975 0.094 1.00 52.34 92 ARG A O 1
ATOM 749 N N . SER A 1 93 ? -16.848 -3.496 -2.023 1.00 48.75 93 SER A N 1
ATOM 750 C CA . SER A 1 93 ? -17.575 -2.264 -1.727 1.00 48.75 93 SER A CA 1
ATOM 751 C C . SER A 1 93 ? -19.020 -2.560 -1.334 1.00 48.75 93 SER A C 1
ATOM 753 O O . SER A 1 93 ? -19.948 -1.992 -1.895 1.00 48.75 93 SER A O 1
ATOM 755 N N . SER A 1 94 ? -19.213 -3.405 -0.324 1.00 51.00 94 SER A N 1
ATOM 756 C CA . SER A 1 94 ? -20.307 -3.160 0.610 1.00 51.00 94 SER A CA 1
ATOM 757 C C . SER A 1 94 ? -19.782 -2.136 1.611 1.00 51.00 94 SER A C 1
ATOM 759 O O . SER A 1 94 ? -19.450 -2.456 2.748 1.00 51.00 94 SER A O 1
ATOM 761 N N . SER A 1 95 ? -19.591 -0.898 1.152 1.00 54.75 95 SER A N 1
ATOM 762 C CA . SER A 1 95 ? -19.433 0.231 2.060 1.00 54.75 95 SER A CA 1
ATOM 763 C C . SER A 1 95 ? -20.796 0.429 2.705 1.00 54.75 95 SER A C 1
ATOM 765 O O . SER A 1 95 ? -21.636 1.134 2.154 1.00 54.75 95 SER A O 1
ATOM 767 N N . ALA A 1 96 ? -21.041 -0.274 3.811 1.00 61.84 96 ALA A N 1
ATOM 768 C CA . ALA A 1 96 ? -22.215 -0.033 4.627 1.00 61.84 96 ALA A CA 1
ATOM 769 C C . ALA A 1 96 ? -22.184 1.450 5.016 1.00 61.84 96 ALA A C 1
ATOM 771 O O . ALA A 1 96 ? -21.219 1.932 5.614 1.00 61.84 96 ALA A O 1
ATOM 772 N N . VAL A 1 97 ? -23.181 2.194 4.545 1.00 66.31 97 VAL A N 1
ATOM 773 C CA . VAL A 1 97 ? -23.438 3.546 5.023 1.00 66.31 97 VAL A CA 1
ATOM 774 C C . VAL A 1 97 ? -23.898 3.378 6.459 1.00 66.31 97 VAL A C 1
ATOM 776 O O . VAL A 1 97 ? -24.897 2.707 6.704 1.00 66.31 97 VAL A O 1
ATOM 779 N N . ASP A 1 98 ? -23.133 3.934 7.385 1.00 70.62 98 ASP A N 1
ATOM 780 C CA . ASP A 1 98 ? -23.347 3.772 8.812 1.00 70.62 98 ASP A CA 1
ATOM 781 C C . ASP A 1 98 ? -23.674 5.125 9.455 1.00 70.62 98 ASP A C 1
ATOM 783 O O . ASP A 1 98 ? -23.371 6.199 8.914 1.00 70.62 98 ASP A O 1
ATOM 787 N N . SER A 1 99 ? -24.345 5.064 10.599 1.00 79.50 99 SER A N 1
ATOM 788 C CA . SER A 1 99 ? -24.831 6.222 11.344 1.00 79.50 99 SER A CA 1
ATOM 789 C C . SER A 1 99 ? -23.996 6.406 12.609 1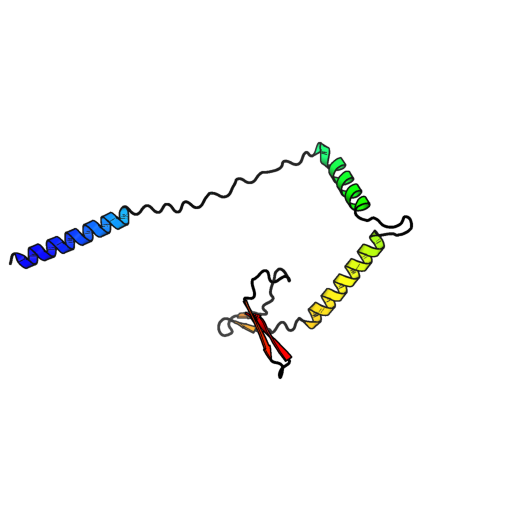.00 79.50 99 SER A C 1
ATOM 791 O O . SER A 1 99 ? -24.122 5.660 13.577 1.00 79.50 99 SER A O 1
ATOM 793 N N . PHE A 1 100 ? -23.180 7.451 12.630 1.00 75.31 100 PHE A N 1
ATOM 794 C CA . PHE A 1 100 ? -22.326 7.835 13.747 1.00 75.31 100 PHE A CA 1
ATOM 795 C C . PHE A 1 100 ? -22.953 8.977 14.556 1.00 75.31 100 PHE A C 1
ATOM 797 O O . PHE A 1 100 ? -23.848 9.684 14.085 1.00 75.31 100 PHE A O 1
ATOM 804 N N . ALA A 1 101 ? -22.464 9.172 15.786 1.00 81.75 101 ALA A N 1
ATOM 805 C CA . ALA A 1 101 ? -22.893 10.253 16.677 1.00 81.75 101 ALA A CA 1
ATOM 806 C C . ALA A 1 101 ? -24.429 10.350 16.806 1.00 81.75 101 ALA A C 1
ATOM 808 O O . ALA A 1 101 ? -25.005 11.399 16.547 1.00 81.75 101 ALA A O 1
ATOM 809 N N . ASN A 1 102 ? -25.104 9.250 17.157 1.00 81.19 102 ASN A N 1
ATOM 810 C CA . ASN A 1 102 ? -26.569 9.184 17.295 1.00 81.19 102 ASN A CA 1
ATOM 811 C C . ASN A 1 102 ? -27.359 9.669 16.056 1.00 81.19 102 ASN A C 1
ATOM 813 O O . ASN A 1 102 ? -28.451 10.213 16.197 1.00 81.19 102 ASN A O 1
ATOM 817 N N . GLY A 1 103 ? -26.821 9.489 14.846 1.00 81.19 103 GLY A N 1
ATOM 818 C CA . GLY A 1 103 ? -27.511 9.844 13.599 1.00 81.19 103 GLY A CA 1
ATOM 819 C C . GLY A 1 103 ? -27.246 11.255 13.089 1.00 81.19 103 GLY A C 1
ATOM 820 O O . GLY A 1 103 ? -27.723 11.603 12.012 1.00 81.19 103 GLY A O 1
ATOM 821 N N . TYR A 1 104 ? -26.443 12.056 13.794 1.00 83.56 104 TYR A N 1
ATOM 822 C CA . TYR A 1 104 ? -26.025 13.371 13.301 1.00 83.56 104 TYR A CA 1
ATOM 823 C C . TYR A 1 104 ? -24.937 13.297 12.221 1.00 83.56 104 TYR A C 1
ATOM 825 O O . TYR A 1 104 ? -24.694 14.288 11.533 1.00 83.56 104 TYR A O 1
ATOM 833 N N . LEU A 1 105 ? -24.286 12.141 12.052 1.00 80.06 105 LEU A N 1
ATOM 834 C CA . LEU A 1 105 ? -23.273 11.930 11.025 1.00 80.06 105 LEU A CA 1
ATOM 835 C C . LEU A 1 105 ? -23.530 10.619 10.283 1.00 80.06 105 LEU A C 1
ATOM 837 O O . LEU A 1 105 ? -23.370 9.543 10.845 1.00 80.06 105 LEU A O 1
ATOM 841 N N . ILE A 1 106 ? -23.875 10.713 9.001 1.00 85.56 106 ILE A N 1
ATOM 842 C CA . ILE A 1 106 ? -24.061 9.554 8.124 1.00 85.56 106 ILE A CA 1
ATOM 843 C C . ILE A 1 106 ? -22.887 9.497 7.153 1.00 85.56 106 ILE A C 1
ATOM 845 O O . ILE A 1 106 ? -22.576 10.484 6.482 1.00 85.56 106 ILE A O 1
ATOM 849 N N . GLY A 1 107 ? -22.224 8.348 7.070 1.00 82.25 107 GLY A N 1
ATOM 850 C CA . GLY A 1 107 ? -21.070 8.183 6.196 1.00 82.25 107 GLY A CA 1
ATOM 851 C C . GLY A 1 107 ? -20.631 6.734 6.069 1.00 82.25 107 GLY A C 1
ATOM 852 O O . GLY A 1 107 ? -21.130 5.848 6.748 1.00 82.25 107 GLY A O 1
ATOM 853 N N . SER A 1 108 ? -19.676 6.479 5.184 1.00 80.00 108 SER A N 1
ATOM 854 C CA . SER A 1 108 ? -19.071 5.156 5.039 1.00 80.00 108 SER A CA 1
ATOM 855 C C . SER A 1 108 ? -17.634 5.192 5.531 1.00 80.00 108 SER A C 1
ATOM 857 O O . SER A 1 108 ? -16.861 6.054 5.098 1.00 80.00 108 SER A O 1
ATOM 859 N N . TRP A 1 109 ? -17.245 4.232 6.366 1.00 75.88 109 TRP A N 1
ATOM 860 C CA . TRP A 1 109 ? -15.845 4.063 6.728 1.00 75.88 109 TRP A CA 1
ATOM 861 C C . TRP A 1 109 ? -15.123 3.198 5.695 1.00 75.88 109 TRP A C 1
ATOM 863 O O . TRP A 1 109 ? -15.632 2.178 5.227 1.00 75.88 109 TRP A O 1
ATOM 873 N N . LYS A 1 110 ? -13.915 3.620 5.322 1.00 76.31 110 LYS A N 1
ATOM 874 C CA . LYS A 1 110 ? -13.033 2.860 4.442 1.00 76.31 110 LYS A CA 1
ATOM 875 C C . LYS A 1 110 ? -11.620 2.931 4.983 1.00 76.31 110 LYS A C 1
ATOM 877 O O . LYS A 1 110 ? -11.018 4.004 5.000 1.00 76.31 110 LYS A O 1
ATOM 882 N N . GLU A 1 111 ? -11.085 1.778 5.368 1.00 73.25 111 GLU A N 1
ATOM 883 C CA . GLU A 1 111 ? -9.697 1.673 5.793 1.00 73.25 111 GLU A CA 1
ATOM 884 C C . GLU A 1 111 ? -8.756 2.183 4.694 1.00 73.25 111 GLU A C 1
ATOM 886 O O . GLU A 1 111 ? -8.852 1.798 3.519 1.00 73.25 111 GLU A O 1
ATOM 891 N N . LYS A 1 112 ? -7.829 3.062 5.077 1.00 73.94 112 LYS A N 1
ATOM 892 C CA . LYS A 1 112 ? -6.792 3.598 4.198 1.00 73.94 112 LYS A CA 1
ATOM 893 C C . LYS A 1 112 ? -5.432 3.218 4.778 1.00 73.94 112 LYS A C 1
ATOM 895 O O . LYS A 1 112 ? -5.037 3.760 5.800 1.00 73.94 112 LYS A O 1
ATOM 900 N N . GLY A 1 113 ? -4.708 2.313 4.118 1.00 67.50 113 GLY A N 1
ATOM 901 C CA . GLY A 1 113 ? -3.413 1.846 4.615 1.00 67.50 113 GLY A CA 1
ATOM 902 C C . GLY A 1 113 ? -2.822 0.666 3.843 1.00 67.50 113 GLY A C 1
ATOM 903 O O . GLY A 1 113 ? -3.323 0.273 2.784 1.00 67.50 113 GLY A O 1
ATOM 904 N N . SER A 1 114 ? -1.721 0.129 4.375 1.00 65.81 114 SER A N 1
ATOM 905 C CA . SER A 1 114 ? -1.073 -1.083 3.865 1.00 65.81 114 SER A CA 1
ATOM 906 C C . SER A 1 114 ? -2.023 -2.278 3.970 1.00 65.81 114 SER A C 1
ATOM 908 O O . SER A 1 114 ? -2.630 -2.507 5.007 1.00 65.81 114 SER A O 1
ATOM 910 N N . ARG A 1 115 ? -2.118 -3.078 2.900 1.00 65.62 115 ARG A N 1
ATOM 911 C CA . ARG A 1 115 ? -2.824 -4.375 2.928 1.00 65.62 115 ARG A CA 1
ATOM 912 C C . ARG A 1 115 ? -2.089 -5.441 3.728 1.00 65.62 115 ARG A C 1
ATOM 914 O O . ARG A 1 115 ? -2.687 -6.450 4.077 1.00 65.62 115 ARG A O 1
ATOM 921 N N . ASN A 1 116 ? -0.800 -5.230 3.968 1.00 66.25 116 ASN A N 1
ATOM 922 C CA . ASN A 1 116 ? -0.082 -5.972 4.982 1.00 66.25 116 ASN A CA 1
ATOM 923 C C . ASN A 1 116 ? -0.480 -5.320 6.303 1.00 66.25 116 ASN A C 1
ATOM 925 O O . ASN A 1 116 ? 0.026 -4.233 6.595 1.00 66.25 116 ASN A O 1
ATOM 929 N N . GLN A 1 117 ? -1.421 -5.924 7.036 1.00 63.00 117 GLN A N 1
ATOM 930 C CA . GLN A 1 117 ? -1.660 -5.575 8.435 1.00 63.00 117 GLN A CA 1
ATOM 931 C C . GLN A 1 117 ? -0.354 -5.854 9.177 1.00 63.00 117 GLN A C 1
ATOM 933 O O . GLN A 1 117 ? -0.050 -6.979 9.561 1.00 63.00 117 GLN A O 1
ATOM 938 N N . SER A 1 118 ? 0.490 -4.834 9.271 1.00 56.66 118 SER A N 1
ATOM 939 C CA . SER A 1 118 ? 1.706 -4.869 10.060 1.00 56.66 118 SER A CA 1
ATOM 940 C C . SER A 1 118 ? 1.278 -4.862 11.522 1.00 56.66 118 SER A C 1
ATOM 942 O O . SER A 1 118 ? 0.951 -3.814 12.072 1.00 56.66 118 SER A O 1
ATOM 944 N N . GLY A 1 119 ? 1.218 -6.049 12.109 1.00 70.62 119 GLY A N 1
ATOM 945 C CA . GLY A 1 119 ? 0.833 -6.297 13.490 1.00 70.62 119 GLY A CA 1
ATOM 946 C C . GLY A 1 119 ? 1.195 -7.730 13.874 1.00 70.62 119 GLY A C 1
ATOM 947 O O . GLY A 1 119 ? 1.425 -8.576 13.009 1.00 70.62 119 GLY A O 1
ATOM 948 N N . ARG A 1 120 ? 1.291 -8.001 15.175 1.00 79.62 120 ARG A N 1
ATOM 949 C CA . ARG A 1 120 ? 1.475 -9.357 15.698 1.00 79.62 120 ARG A CA 1
ATOM 950 C C . ARG A 1 120 ? 0.101 -9.905 16.064 1.00 79.62 120 ARG A C 1
ATOM 952 O O . ARG A 1 120 ? -0.474 -9.437 17.036 1.00 79.62 120 ARG A O 1
ATOM 959 N N . ILE A 1 121 ? -0.384 -10.887 15.310 1.00 82.94 121 ILE A N 1
ATOM 960 C CA . ILE A 1 121 ? -1.538 -11.700 15.712 1.00 82.94 121 ILE A CA 1
ATOM 961 C C . ILE A 1 121 ? -1.030 -12.706 16.744 1.00 82.94 121 ILE A C 1
ATOM 963 O O . ILE A 1 121 ? -0.029 -13.386 16.497 1.00 82.94 121 ILE A O 1
ATOM 967 N N . VAL A 1 122 ? -1.657 -12.749 17.915 1.00 88.50 122 VAL A N 1
ATOM 968 C CA . VAL A 1 122 ? -1.246 -13.643 19.008 1.00 88.50 122 VAL A CA 1
ATOM 969 C C . VAL A 1 122 ? -2.113 -14.894 19.018 1.00 88.50 122 VAL A C 1
ATOM 971 O O . VAL A 1 122 ? -1.592 -15.980 19.267 1.00 88.50 122 VAL A O 1
ATOM 974 N N . TYR A 1 123 ? -3.399 -14.752 18.694 1.00 91.81 123 TYR A N 1
ATOM 975 C CA . TYR A 1 123 ? -4.357 -15.849 18.706 1.00 91.81 123 TYR A CA 1
ATOM 976 C C . TYR A 1 123 ? -5.126 -15.911 17.390 1.00 91.81 123 TYR A C 1
ATOM 978 O O . TYR A 1 123 ? -5.525 -14.888 16.835 1.00 91.81 123 TYR A O 1
ATOM 986 N N . ALA A 1 124 ? -5.346 -17.128 16.902 1.00 92.75 124 ALA A N 1
ATOM 987 C CA . ALA A 1 124 ? -6.251 -17.400 15.801 1.00 92.75 124 ALA A CA 1
ATOM 988 C C . ALA A 1 124 ? -7.040 -18.671 16.116 1.00 92.75 124 ALA A C 1
ATOM 990 O O . ALA A 1 124 ? -6.452 -19.642 16.596 1.00 92.75 124 ALA A O 1
ATOM 991 N N . ASP A 1 125 ? -8.343 -18.652 15.856 1.00 95.31 125 ASP A N 1
ATOM 992 C CA . ASP A 1 125 ? -9.235 -19.791 16.063 1.00 95.31 125 ASP A CA 1
ATOM 993 C C . ASP A 1 125 ? -10.173 -19.965 14.867 1.00 95.31 125 ASP A C 1
ATOM 995 O O . ASP A 1 125 ? -10.512 -18.994 14.186 1.00 95.31 125 ASP A O 1
ATOM 999 N N . ILE A 1 126 ? -10.562 -21.207 14.592 1.00 96.00 126 ILE A N 1
ATOM 1000 C CA . ILE A 1 126 ? -11.419 -21.564 13.463 1.00 96.00 126 ILE A CA 1
ATOM 1001 C C . ILE A 1 126 ? -12.669 -22.287 13.954 1.00 96.00 126 ILE A C 1
ATOM 1003 O O . ILE A 1 126 ? -12.596 -23.359 14.555 1.00 96.00 126 ILE A O 1
ATOM 1007 N N . ASP A 1 127 ? -13.833 -21.731 13.632 1.00 95.38 127 ASP A N 1
ATOM 1008 C CA . ASP A 1 127 ? -15.097 -22.437 13.797 1.00 95.38 127 ASP A CA 1
ATOM 1009 C C . ASP A 1 127 ? -15.334 -23.309 12.559 1.00 95.38 127 ASP A C 1
ATOM 1011 O O . ASP A 1 127 ? -15.589 -22.820 11.458 1.00 95.38 127 ASP A O 1
ATOM 1015 N N . THR A 1 128 ? -15.234 -24.627 12.728 1.00 94.88 128 THR A N 1
ATOM 1016 C CA . THR A 1 128 ? -15.427 -25.593 11.632 1.00 94.88 128 THR A CA 1
ATOM 1017 C C . THR A 1 128 ? -16.888 -25.770 11.211 1.00 94.88 128 THR A C 1
ATOM 1019 O O . THR A 1 128 ? -17.142 -26.306 10.133 1.00 94.88 128 THR A O 1
ATOM 1022 N N . VAL A 1 129 ? -17.847 -25.319 12.025 1.00 94.69 129 VAL A N 1
ATOM 1023 C CA . VAL A 1 129 ? -19.282 -25.400 11.727 1.00 94.69 129 VAL A CA 1
ATOM 1024 C C . VAL A 1 129 ? -19.701 -24.244 10.824 1.00 94.69 129 VAL A C 1
ATOM 1026 O O . VAL A 1 129 ? -20.393 -24.467 9.831 1.00 94.69 129 VAL A O 1
ATOM 1029 N N . THR A 1 130 ? -19.263 -23.019 11.132 1.00 93.62 130 THR A N 1
ATOM 1030 C CA . THR A 1 130 ? -19.540 -21.829 10.303 1.00 93.62 130 THR A CA 1
ATOM 1031 C C . THR A 1 130 ? -18.479 -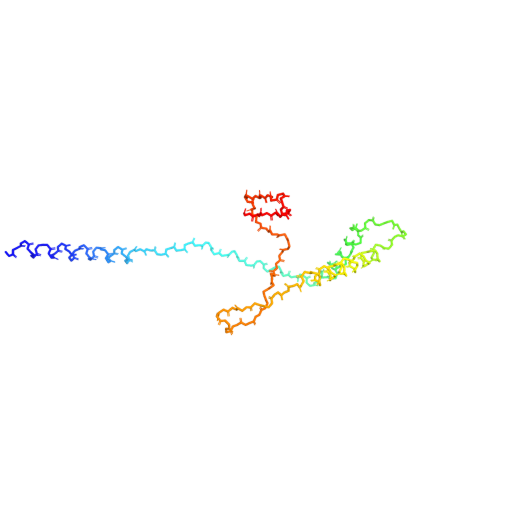21.590 9.226 1.00 93.62 130 THR A C 1
ATOM 1033 O O . THR A 1 130 ? -18.717 -20.834 8.284 1.00 93.62 130 THR A O 1
ATOM 1036 N N . ASN A 1 131 ? -17.339 -22.284 9.318 1.00 92.56 131 ASN A N 1
ATOM 1037 C CA . ASN A 1 131 ? -16.158 -22.108 8.473 1.00 92.56 131 ASN A CA 1
ATOM 1038 C C . ASN A 1 131 ? -15.598 -20.672 8.539 1.00 92.56 131 ASN A C 1
ATOM 1040 O O . ASN A 1 131 ? -15.168 -20.101 7.531 1.00 92.56 131 ASN A O 1
ATOM 1044 N N . GLU A 1 132 ? -15.620 -20.089 9.738 1.00 93.12 132 GLU A N 1
ATOM 1045 C CA . GLU A 1 132 ? -15.150 -18.735 10.027 1.00 93.12 132 GLU A CA 1
ATOM 1046 C C . GLU A 1 132 ? -13.814 -18.762 10.776 1.00 93.12 132 GLU A C 1
ATOM 1048 O O . GLU A 1 132 ? -13.582 -19.596 11.651 1.00 93.12 132 GLU A O 1
ATOM 1053 N N . LEU A 1 133 ? -12.929 -17.825 10.429 1.00 91.81 133 LEU A N 1
ATOM 1054 C CA . LEU A 1 133 ? -11.622 -17.643 11.055 1.00 91.81 133 LEU A CA 1
ATOM 1055 C C . LEU A 1 133 ? -11.626 -16.351 11.875 1.00 91.81 133 LEU A C 1
ATOM 1057 O O . LEU A 1 133 ? -11.894 -15.274 11.338 1.00 91.81 133 LEU A O 1
ATOM 1061 N N . TYR A 1 134 ? -11.256 -16.460 13.145 1.00 90.25 134 TYR A N 1
ATOM 1062 C CA . TYR A 1 134 ? -11.170 -15.361 14.099 1.00 90.25 134 TYR A CA 1
ATOM 1063 C C . TYR A 1 134 ? -9.706 -15.117 14.469 1.00 90.25 134 TYR A C 1
ATOM 1065 O O . TYR A 1 134 ? -8.982 -16.064 14.762 1.00 90.25 134 TYR A O 1
ATOM 1073 N N . CYS A 1 135 ? -9.263 -13.858 14.475 1.00 88.12 135 CYS A N 1
ATOM 1074 C CA . CYS A 1 135 ? -7.888 -13.474 14.815 1.00 88.12 135 CYS A CA 1
ATOM 1075 C C . CYS A 1 135 ? -7.885 -12.329 15.839 1.00 88.12 135 CYS A C 1
ATOM 1077 O O . CYS A 1 135 ? -8.676 -11.394 15.695 1.00 88.12 135 CYS A O 1
ATOM 1079 N N . ALA A 1 136 ? -6.976 -12.385 16.819 1.00 79.88 136 ALA A N 1
ATOM 1080 C CA . ALA A 1 136 ? -6.753 -11.358 17.843 1.00 79.88 136 ALA A CA 1
ATOM 1081 C C . ALA A 1 136 ? -5.261 -11.042 18.046 1.00 79.88 136 ALA A C 1
ATOM 1083 O O . ALA A 1 136 ? -4.419 -11.979 18.058 1.00 79.88 136 ALA A O 1
#

pLDDT: mean 79.53, std 11.66, range [48.75, 96.25]